Protein AF-A0A0S7ZTH1-F1 (afdb_monomer_lite)

Sequence (152 aa):
MEAVSAAVFEFLFKYRPVVFERGELIFGMPWPAYVLVPIGLILIATPLLGYVRVTGRVGNLDRVVLAGLRFLALVIVLFCLAQPILVLATVVPQENFLGILIDDSRSMRIADDGRSRSDFIREKFGPEGSELLAGLAIGSAPRRAGRFHRRR

pLDDT: mean 72.23, std 9.82, range [45.12, 89.88]

Structure (mmCIF, N/CA/C/O backbone):
data_AF-A0A0S7ZTH1-F1
#
_entry.id   AF-A0A0S7ZTH1-F1
#
loop_
_atom_site.group_PDB
_atom_site.id
_atom_site.type_symbol
_atom_site.label_atom_id
_atom_site.label_alt_id
_atom_site.label_comp_id
_atom_site.label_asym_id
_atom_site.label_entity_id
_atom_site.label_seq_id
_atom_site.pdbx_PDB_ins_code
_atom_site.Cartn_x
_atom_site.Cartn_y
_atom_site.Cartn_z
_atom_site.occupancy
_atom_site.B_iso_or_equiv
_atom_site.auth_seq_id
_atom_site.auth_comp_id
_atom_site.auth_asym_id
_atom_site.auth_atom_id
_atom_site.pdbx_PDB_model_num
ATOM 1 N N . MET A 1 1 ? 1.511 -19.879 -23.511 1.00 63.16 1 MET A N 1
ATOM 2 C CA . MET A 1 1 ? 2.022 -18.532 -23.167 1.00 63.16 1 MET A CA 1
ATOM 3 C C . MET A 1 1 ? 1.614 -18.125 -21.757 1.00 63.16 1 MET A C 1
ATOM 5 O O . MET A 1 1 ? 2.515 -17.811 -20.998 1.00 63.16 1 MET A O 1
ATOM 9 N N . GLU A 1 2 ? 0.341 -18.265 -21.372 1.00 67.06 2 GLU A N 1
ATOM 10 C CA . GLU A 1 2 ? -0.184 -17.999 -20.010 1.00 67.06 2 GLU A CA 1
ATOM 11 C C . GLU A 1 2 ? 0.620 -18.628 -18.852 1.00 67.06 2 GLU A C 1
ATOM 13 O O . GLU A 1 2 ? 0.924 -17.978 -17.859 1.00 67.06 2 GLU A O 1
ATOM 18 N N . ALA A 1 3 ? 1.028 -19.896 -18.978 1.00 75.00 3 ALA A N 1
ATOM 19 C CA . ALA A 1 3 ? 1.797 -20.565 -17.922 1.00 75.00 3 ALA A CA 1
ATOM 20 C C . ALA A 1 3 ? 3.226 -20.006 -17.771 1.00 75.00 3 ALA A C 1
ATOM 22 O O . ALA A 1 3 ? 3.765 -19.950 -16.670 1.00 75.00 3 ALA A O 1
ATOM 23 N N . VAL A 1 4 ? 3.835 -19.572 -18.880 1.00 79.75 4 VAL A N 1
ATOM 24 C CA . VAL A 1 4 ? 5.185 -18.993 -18.882 1.00 79.75 4 VAL A CA 1
ATOM 25 C C . VAL A 1 4 ? 5.145 -17.575 -18.322 1.00 79.75 4 VAL A C 1
ATOM 27 O O . VAL A 1 4 ? 5.987 -17.231 -17.498 1.00 79.75 4 VAL A O 1
ATOM 30 N N . SER A 1 5 ? 4.150 -16.767 -18.705 1.00 75.69 5 SER A N 1
ATOM 31 C CA . SER A 1 5 ? 3.959 -15.432 -18.127 1.00 75.69 5 SER A CA 1
ATOM 32 C C . SER A 1 5 ? 3.671 -15.509 -16.628 1.00 75.69 5 SER A C 1
ATOM 34 O O . SER A 1 5 ? 4.269 -14.751 -15.867 1.00 75.69 5 SER A O 1
ATOM 36 N N . ALA A 1 6 ? 2.847 -16.464 -16.187 1.00 75.88 6 ALA A N 1
ATOM 37 C CA . ALA A 1 6 ? 2.583 -16.690 -14.769 1.00 75.88 6 ALA A CA 1
ATOM 38 C C . ALA A 1 6 ? 3.850 -17.085 -13.990 1.00 75.88 6 ALA A C 1
ATOM 40 O O . ALA A 1 6 ? 4.091 -16.533 -12.921 1.00 75.88 6 ALA A O 1
ATOM 41 N N . ALA A 1 7 ? 4.689 -17.972 -14.536 1.00 78.62 7 ALA A N 1
ATOM 42 C CA . ALA A 1 7 ? 5.934 -18.396 -13.891 1.00 78.62 7 ALA A CA 1
ATOM 43 C C . ALA A 1 7 ? 6.980 -17.269 -13.812 1.00 78.62 7 ALA A C 1
ATOM 45 O O . ALA A 1 7 ? 7.633 -17.097 -12.784 1.00 78.62 7 ALA A O 1
ATOM 46 N N . VAL A 1 8 ? 7.123 -16.470 -14.875 1.00 78.69 8 VAL A N 1
ATOM 47 C CA . VAL A 1 8 ? 8.016 -15.297 -14.884 1.00 78.69 8 VAL A CA 1
ATOM 48 C C . VAL A 1 8 ? 7.539 -14.249 -13.878 1.00 78.69 8 VAL A C 1
ATOM 50 O O . VAL A 1 8 ? 8.348 -13.667 -13.155 1.00 78.69 8 VAL A O 1
ATOM 53 N N . PHE A 1 9 ? 6.228 -14.032 -13.794 1.00 77.38 9 PHE A N 1
ATOM 54 C CA . PHE A 1 9 ? 5.634 -13.117 -12.828 1.00 77.38 9 PHE A CA 1
ATOM 55 C C . PHE A 1 9 ? 5.827 -13.611 -11.388 1.00 77.38 9 PHE A C 1
ATOM 57 O O . PHE A 1 9 ? 6.279 -12.853 -10.534 1.00 77.38 9 PHE A O 1
ATOM 64 N N . GLU A 1 10 ? 5.565 -14.892 -11.124 1.00 78.12 10 GLU A N 1
ATOM 65 C CA . GLU A 1 10 ? 5.779 -15.511 -9.812 1.00 78.12 10 GLU A CA 1
ATOM 66 C C . GLU A 1 10 ? 7.255 -15.461 -9.397 1.00 78.12 10 GLU A C 1
ATOM 68 O O . GLU A 1 10 ? 7.553 -15.207 -8.235 1.00 78.12 10 GLU A O 1
ATOM 73 N N . PHE A 1 11 ? 8.190 -15.611 -10.336 1.00 80.38 11 PHE A N 1
ATOM 74 C CA . PHE A 1 11 ? 9.618 -15.455 -10.064 1.00 80.38 11 PHE A CA 1
ATOM 75 C C . PHE A 1 11 ? 9.997 -14.011 -9.691 1.00 80.38 11 PHE A C 1
ATOM 77 O O . PHE A 1 11 ? 10.699 -13.797 -8.704 1.00 80.38 11 PHE A O 1
ATOM 84 N N . LEU A 1 12 ? 9.526 -13.019 -10.455 1.00 76.88 12 LEU A N 1
ATOM 85 C CA . LEU A 1 12 ? 9.856 -11.603 -10.236 1.00 76.88 12 LEU A CA 1
ATOM 86 C C . LEU A 1 12 ? 9.205 -11.033 -8.973 1.00 76.88 12 LEU A C 1
ATOM 88 O O . LEU A 1 12 ? 9.833 -10.276 -8.235 1.00 76.88 12 LEU A O 1
ATOM 92 N N . PHE A 1 13 ? 7.946 -11.388 -8.734 1.00 76.25 13 PHE A N 1
ATOM 93 C CA . PHE A 1 13 ? 7.133 -10.820 -7.663 1.00 76.25 13 PHE A CA 1
ATOM 94 C C . PHE A 1 13 ? 7.005 -11.740 -6.451 1.00 76.25 13 PHE A C 1
ATOM 96 O O . PHE A 1 13 ? 6.419 -11.334 -5.453 1.00 76.25 13 PHE A O 1
ATOM 103 N N . LYS A 1 14 ? 7.547 -12.963 -6.513 1.00 75.12 14 LYS A N 1
ATOM 104 C CA . LYS A 1 14 ? 7.515 -13.989 -5.453 1.00 75.12 14 LYS A CA 1
ATOM 105 C C . LYS A 1 14 ? 6.110 -14.458 -5.037 1.00 75.12 14 LYS A C 1
ATOM 107 O O . LYS A 1 14 ? 5.982 -15.328 -4.180 1.00 75.12 14 LYS A O 1
ATOM 112 N N . TYR A 1 15 ? 5.062 -13.917 -5.653 1.00 71.31 15 TYR A N 1
ATOM 113 C CA . TYR A 1 15 ? 3.662 -14.211 -5.369 1.00 71.31 15 TYR A CA 1
ATOM 114 C C . TYR A 1 15 ? 2.918 -14.553 -6.655 1.00 71.31 15 TYR A C 1
ATOM 116 O O . TYR A 1 15 ? 3.221 -14.042 -7.734 1.00 71.31 15 TYR A O 1
ATOM 124 N N . ARG A 1 16 ? 1.895 -15.400 -6.526 1.00 75.25 16 ARG A N 1
ATOM 125 C CA . ARG A 1 16 ? 1.038 -15.767 -7.653 1.00 75.25 16 ARG A CA 1
ATOM 126 C C . ARG A 1 16 ? 0.241 -14.560 -8.161 1.00 75.25 16 ARG A C 1
ATOM 128 O O . ARG A 1 16 ? -0.249 -13.786 -7.339 1.00 75.25 16 ARG A O 1
ATOM 135 N N . PRO A 1 17 ? 0.007 -14.443 -9.480 1.00 69.88 17 PRO A N 1
ATOM 136 C CA . PRO A 1 17 ? -0.775 -13.347 -10.063 1.00 69.88 17 PRO A CA 1
ATOM 137 C C . PRO A 1 17 ? -2.199 -13.240 -9.485 1.00 69.88 17 PRO A C 1
ATOM 139 O O . PRO A 1 17 ? -2.685 -12.138 -9.261 1.00 69.88 17 PRO A O 1
ATOM 142 N N . VAL A 1 18 ? -2.813 -14.363 -9.090 1.00 71.00 18 VAL A N 1
ATOM 143 C CA . VAL A 1 18 ? -4.113 -14.402 -8.380 1.00 71.00 18 VAL A CA 1
ATOM 144 C C . VAL A 1 18 ? -4.122 -13.584 -7.077 1.00 71.00 18 VAL A C 1
ATOM 146 O O . VAL A 1 18 ? -5.168 -13.098 -6.651 1.00 71.00 18 VAL A O 1
ATOM 149 N N . VAL A 1 19 ? -2.971 -13.414 -6.420 1.00 66.44 19 VAL A N 1
ATOM 150 C CA . VAL A 1 19 ? -2.854 -12.600 -5.199 1.00 66.44 19 VAL A CA 1
ATOM 151 C C . VAL A 1 19 ? -2.951 -11.105 -5.526 1.00 66.44 19 VAL A C 1
ATOM 153 O O . VAL A 1 19 ? -3.506 -10.341 -4.740 1.00 66.44 19 VAL A O 1
ATOM 156 N N . PHE A 1 20 ? -2.478 -10.698 -6.706 1.00 65.81 20 PHE A N 1
ATOM 157 C CA . PHE A 1 20 ? -2.585 -9.326 -7.201 1.00 65.81 20 PHE A CA 1
ATOM 158 C C . PHE A 1 20 ? -4.001 -8.989 -7.676 1.00 65.81 20 PHE A C 1
ATOM 160 O O . PHE A 1 20 ? -4.414 -7.847 -7.535 1.00 65.81 20 PHE A O 1
ATOM 167 N N . GLU A 1 21 ? -4.770 -9.969 -8.161 1.00 68.75 21 GLU A N 1
ATOM 168 C CA . GLU A 1 21 ? -6.183 -9.772 -8.535 1.00 68.75 21 GLU A CA 1
ATOM 169 C C . GLU A 1 21 ? -7.088 -9.470 -7.332 1.00 68.75 21 GLU A C 1
ATOM 171 O O . GLU A 1 21 ? -8.122 -8.822 -7.477 1.00 68.75 21 GLU A O 1
ATOM 176 N N . ARG A 1 22 ? -6.712 -9.947 -6.139 1.00 65.25 22 ARG A N 1
ATOM 177 C CA . ARG A 1 22 ? -7.460 -9.721 -4.890 1.00 65.25 22 ARG A CA 1
ATOM 178 C C . ARG A 1 22 ? -6.912 -8.573 -4.045 1.00 65.25 22 ARG A C 1
ATOM 180 O O . ARG A 1 22 ? -7.555 -8.186 -3.071 1.00 65.25 22 ARG A O 1
ATOM 187 N N . GLY A 1 23 ? -5.714 -8.092 -4.359 1.00 68.00 23 GLY A N 1
ATOM 188 C CA . GLY A 1 23 ? -5.068 -6.999 -3.648 1.00 68.00 23 GLY A CA 1
ATOM 189 C C . GLY A 1 23 ? -5.359 -5.654 -4.303 1.00 68.00 23 GLY A C 1
ATOM 190 O O . GLY A 1 23 ? -5.532 -5.560 -5.514 1.00 68.00 23 GLY A O 1
ATOM 191 N N . GLU A 1 24 ? -5.380 -4.593 -3.506 1.00 73.12 24 GLU A N 1
ATOM 192 C CA . GLU A 1 24 ? -5.414 -3.224 -4.015 1.00 73.12 24 GLU A CA 1
ATOM 193 C C . GLU A 1 24 ? -3.976 -2.700 -4.100 1.00 73.12 24 GLU A C 1
ATOM 195 O O . GLU A 1 24 ? -3.237 -2.707 -3.110 1.00 73.12 24 GLU A O 1
ATOM 200 N N . LEU A 1 25 ? -3.555 -2.275 -5.295 1.00 74.06 25 LEU A N 1
ATOM 201 C CA . LEU A 1 25 ? -2.277 -1.592 -5.484 1.00 74.06 25 LEU A CA 1
ATOM 202 C C . LEU A 1 25 ? -2.432 -0.137 -5.053 1.00 74.06 25 LEU A C 1
ATOM 204 O O . LEU A 1 25 ? -3.057 0.665 -5.746 1.00 74.06 25 LEU A O 1
ATOM 208 N N . ILE A 1 26 ? -1.824 0.204 -3.924 1.00 77.12 26 ILE A N 1
ATOM 209 C CA . ILE A 1 26 ? -1.742 1.580 -3.446 1.00 77.12 26 ILE A CA 1
ATOM 210 C C . ILE A 1 26 ? -0.302 2.069 -3.552 1.00 77.12 26 ILE A C 1
ATOM 212 O O . ILE A 1 26 ? 0.654 1.317 -3.372 1.00 77.12 26 ILE A O 1
ATOM 216 N N . PHE A 1 27 ? -0.131 3.357 -3.813 1.00 75.62 27 PHE A N 1
ATOM 217 C CA . PHE A 1 27 ? 1.178 3.993 -3.750 1.00 75.62 27 PHE A CA 1
ATOM 218 C C . PHE A 1 27 ? 1.315 4.632 -2.374 1.00 75.62 27 PHE A C 1
ATOM 220 O O . PHE A 1 27 ? 0.589 5.570 -2.045 1.00 75.62 27 PHE A O 1
ATOM 227 N N . GLY A 1 28 ? 2.234 4.115 -1.555 1.00 66.94 28 GLY A N 1
ATOM 228 C CA . GLY A 1 28 ? 2.490 4.609 -0.195 1.00 66.94 28 GLY A CA 1
ATOM 229 C C . GLY A 1 28 ? 3.175 5.977 -0.147 1.00 66.94 28 GLY A C 1
ATOM 230 O O . GLY A 1 28 ? 3.573 6.436 0.921 1.00 66.94 28 GLY A O 1
ATOM 231 N N . MET A 1 29 ? 3.351 6.619 -1.300 1.00 67.19 29 MET A N 1
ATOM 232 C CA . MET A 1 29 ? 4.164 7.808 -1.460 1.00 67.19 29 MET A CA 1
ATOM 233 C C . MET A 1 29 ? 3.500 9.049 -0.828 1.00 67.19 29 MET A C 1
ATOM 235 O O . MET A 1 29 ? 2.424 9.460 -1.260 1.00 67.19 29 MET A O 1
ATOM 239 N N . PRO A 1 30 ? 4.161 9.726 0.134 1.00 61.84 30 PRO A N 1
ATOM 240 C CA . PRO A 1 30 ? 3.693 11.003 0.683 1.00 61.84 30 PRO A CA 1
ATOM 241 C C . PRO A 1 30 ? 3.939 12.187 -0.268 1.00 61.84 30 PRO A C 1
ATOM 243 O O . PRO A 1 30 ? 3.579 13.322 0.044 1.00 61.84 30 PRO A O 1
ATOM 246 N N . TRP A 1 31 ? 4.586 11.937 -1.410 1.00 59.53 31 TRP A N 1
ATOM 247 C CA . TRP A 1 31 ? 4.929 12.953 -2.389 1.00 59.53 31 TRP A CA 1
ATOM 248 C C . TRP A 1 31 ? 3.766 13.121 -3.357 1.00 59.53 31 TRP A C 1
ATOM 250 O O . TRP A 1 31 ? 3.265 12.149 -3.921 1.00 59.53 31 TRP A O 1
ATOM 260 N N . PRO A 1 32 ? 3.325 14.351 -3.581 1.00 65.00 32 PRO A N 1
ATOM 261 C CA . PRO A 1 32 ? 2.210 14.588 -4.464 1.00 65.00 32 PRO A CA 1
ATOM 262 C C . PRO A 1 32 ? 2.619 14.354 -5.922 1.00 65.00 32 PRO A C 1
ATOM 264 O O . PRO A 1 32 ? 3.720 14.708 -6.348 1.00 65.00 32 PRO A O 1
ATOM 267 N N . ALA A 1 33 ? 1.708 13.753 -6.693 1.00 66.62 33 ALA A N 1
ATOM 268 C CA . ALA A 1 33 ? 1.935 13.282 -8.063 1.00 66.62 33 ALA A CA 1
ATOM 269 C C . ALA A 1 33 ? 2.553 14.339 -9.001 1.00 66.62 33 ALA A C 1
ATOM 271 O O . ALA A 1 33 ? 3.258 13.994 -9.948 1.00 66.62 33 ALA A O 1
ATOM 272 N N . TYR A 1 34 ? 2.365 15.627 -8.697 1.00 66.62 34 TYR A N 1
ATOM 273 C CA . TYR A 1 34 ? 2.980 16.735 -9.422 1.00 66.62 34 TYR A CA 1
ATOM 274 C C . TYR A 1 34 ? 4.514 16.778 -9.355 1.00 66.62 34 TYR A C 1
ATOM 276 O O . TYR A 1 34 ? 5.106 17.483 -10.162 1.00 66.62 34 TYR A O 1
ATOM 284 N N . VAL A 1 35 ? 5.174 16.048 -8.445 1.00 73.19 35 VAL A N 1
ATOM 285 C CA . VAL A 1 35 ? 6.646 15.904 -8.424 1.00 73.19 35 VAL A CA 1
ATOM 286 C C . VAL A 1 35 ? 7.110 14.752 -9.320 1.00 73.19 35 VAL A C 1
ATOM 288 O O . VAL A 1 35 ? 8.157 14.843 -9.954 1.00 73.19 35 VAL A O 1
ATOM 291 N N . LEU A 1 36 ? 6.318 13.685 -9.444 1.00 72.50 36 LEU A N 1
ATOM 292 C CA . LEU A 1 36 ? 6.660 12.542 -10.297 1.00 72.50 36 LEU A CA 1
ATOM 293 C C . LEU A 1 36 ? 6.528 12.872 -11.787 1.00 72.50 36 LEU A C 1
ATOM 295 O O . LEU A 1 36 ? 7.347 12.422 -12.582 1.00 72.50 36 LEU A O 1
ATOM 299 N N . VAL A 1 37 ? 5.545 13.694 -12.162 1.00 75.19 37 VAL A N 1
ATOM 300 C CA . VAL A 1 37 ? 5.337 14.148 -13.549 1.00 75.19 37 VAL A CA 1
ATOM 301 C C . VAL A 1 37 ? 6.577 14.837 -14.147 1.00 75.19 37 VAL A C 1
ATOM 303 O O . VAL A 1 37 ? 7.033 14.391 -15.201 1.00 75.19 37 VAL A O 1
ATOM 306 N N . PRO A 1 38 ? 7.178 15.871 -13.524 1.00 74.62 38 PRO A N 1
ATOM 307 C CA . PRO A 1 38 ? 8.367 16.519 -14.067 1.00 74.62 38 PRO A CA 1
ATOM 308 C C . PRO A 1 38 ? 9.583 15.594 -14.057 1.00 74.62 38 PRO A C 1
ATOM 310 O O . PRO A 1 38 ? 10.373 15.651 -14.995 1.00 74.62 38 PRO A O 1
ATOM 313 N N . ILE A 1 39 ? 9.723 14.698 -13.070 1.00 77.75 39 ILE A N 1
ATOM 314 C CA . ILE A 1 39 ? 10.800 13.701 -13.097 1.00 77.75 39 ILE A CA 1
ATOM 315 C C . ILE A 1 39 ? 10.610 12.761 -14.293 1.00 77.75 39 ILE A C 1
ATOM 317 O O . ILE A 1 39 ? 11.545 12.570 -15.063 1.00 77.75 39 ILE A O 1
ATOM 321 N N . GLY A 1 40 ? 9.397 12.251 -14.522 1.00 76.69 40 GLY A N 1
ATOM 322 C CA . GLY A 1 40 ? 9.071 11.456 -15.708 1.00 76.69 40 GLY A CA 1
ATOM 323 C C . GLY A 1 40 ? 9.381 12.196 -17.013 1.00 76.69 40 GLY A C 1
ATOM 324 O O . GLY A 1 40 ? 9.994 11.626 -17.916 1.00 76.69 40 GLY A O 1
ATOM 325 N N . LEU A 1 41 ? 9.048 13.488 -17.090 1.00 80.19 41 LEU A N 1
ATOM 326 C CA . LEU A 1 41 ? 9.339 14.324 -18.256 1.00 80.19 41 LEU A CA 1
ATOM 327 C C . LEU A 1 41 ? 10.851 14.466 -18.501 1.00 80.19 41 LEU A C 1
ATOM 329 O O . LEU A 1 41 ? 11.316 14.293 -19.628 1.00 80.19 41 LEU A O 1
ATOM 333 N N . ILE A 1 42 ? 11.630 14.725 -17.444 1.00 78.38 42 ILE A N 1
ATOM 334 C CA . ILE A 1 42 ? 13.098 14.809 -17.503 1.00 78.38 42 ILE A CA 1
ATOM 335 C C . ILE A 1 42 ? 13.684 13.469 -17.957 1.00 78.38 42 ILE A C 1
ATOM 337 O O . ILE A 1 42 ? 14.571 13.434 -18.812 1.00 78.38 42 ILE A O 1
ATOM 341 N N . LEU A 1 43 ? 13.166 12.357 -17.442 1.00 71.31 43 LEU A N 1
ATOM 342 C CA . LEU A 1 43 ? 13.635 11.018 -17.786 1.00 71.31 43 LEU A CA 1
ATOM 343 C C . LEU A 1 43 ? 13.375 10.634 -19.241 1.00 71.31 43 LEU A C 1
ATOM 345 O O . LEU A 1 43 ? 14.203 9.938 -19.819 1.00 71.31 43 LEU A O 1
ATOM 349 N N . ILE A 1 44 ? 12.276 11.100 -19.839 1.00 71.94 44 ILE A N 1
ATOM 350 C CA . ILE A 1 44 ? 12.002 10.937 -21.275 1.00 71.94 44 ILE A CA 1
ATOM 351 C C . ILE A 1 44 ? 12.909 11.864 -22.097 1.00 71.94 44 ILE A C 1
ATOM 353 O O . ILE A 1 44 ? 13.480 11.454 -23.109 1.00 71.94 44 ILE A O 1
ATOM 357 N N . ALA A 1 45 ? 13.096 13.106 -21.646 1.00 74.69 45 ALA A N 1
ATOM 358 C CA . ALA A 1 45 ? 13.896 14.098 -22.356 1.00 74.69 45 ALA A CA 1
ATOM 359 C C . ALA A 1 45 ? 15.394 13.749 -22.396 1.00 74.69 45 ALA A C 1
ATOM 361 O O . ALA A 1 45 ? 16.057 14.000 -23.399 1.00 74.69 45 ALA A O 1
ATOM 362 N N . THR A 1 46 ? 15.941 13.147 -21.337 1.00 71.81 46 THR A N 1
ATOM 363 C CA . THR A 1 46 ? 17.379 12.835 -21.222 1.00 71.81 46 THR A CA 1
ATOM 364 C C . THR A 1 46 ? 17.905 11.919 -22.348 1.00 71.81 46 THR A C 1
ATOM 366 O O . THR A 1 46 ? 18.889 12.291 -22.993 1.00 71.81 46 THR A O 1
ATOM 369 N N . PRO A 1 47 ? 17.285 10.758 -22.655 1.00 69.50 47 PRO A N 1
ATOM 370 C CA . PRO A 1 47 ? 17.692 9.913 -23.775 1.00 69.50 47 PRO A CA 1
ATOM 371 C C . PRO A 1 47 ? 17.402 10.554 -25.136 1.00 69.50 47 PRO A C 1
ATOM 373 O O . PRO A 1 47 ? 18.243 10.436 -26.021 1.00 69.50 47 PRO A O 1
ATOM 376 N N . LEU A 1 48 ? 16.285 11.274 -25.307 1.00 69.12 48 LEU A N 1
ATOM 377 C CA . LEU A 1 48 ? 15.980 11.990 -26.556 1.00 69.12 48 LEU A CA 1
ATOM 378 C C . LEU A 1 48 ? 17.050 13.044 -26.874 1.00 69.12 48 LEU A C 1
ATOM 380 O O . LEU A 1 48 ? 17.571 13.097 -27.986 1.00 69.12 48 LEU A O 1
ATOM 384 N N . LEU A 1 49 ? 17.448 13.840 -25.881 1.00 69.75 49 LEU A N 1
ATOM 385 C CA . LEU A 1 49 ? 18.501 14.846 -26.029 1.00 69.75 49 LEU A CA 1
ATOM 386 C C . LEU A 1 49 ? 19.886 14.211 -26.207 1.00 69.75 49 LEU A C 1
ATOM 388 O O . LEU A 1 49 ? 20.685 14.711 -26.998 1.00 69.75 49 LEU A O 1
ATOM 392 N N . GLY A 1 50 ? 20.173 13.109 -25.508 1.00 68.75 50 GLY A N 1
ATOM 393 C CA . GLY A 1 50 ? 21.409 12.340 -25.683 1.00 68.75 50 GLY A CA 1
ATOM 394 C C . GLY A 1 50 ? 21.521 11.707 -27.073 1.00 68.75 50 GLY A C 1
ATOM 395 O O . GLY A 1 50 ? 22.600 11.704 -27.662 1.00 68.75 50 GLY A O 1
ATOM 396 N N . TYR A 1 51 ? 20.400 11.250 -27.635 1.00 65.25 51 TYR A N 1
ATOM 397 C CA . TYR A 1 51 ? 20.318 10.698 -28.986 1.00 65.25 51 TYR A CA 1
ATOM 398 C C . TYR A 1 51 ? 20.608 11.755 -30.059 1.00 65.25 51 TYR A C 1
ATOM 400 O O . TYR A 1 51 ? 21.328 11.475 -31.016 1.00 65.25 51 TYR A O 1
ATOM 408 N N . VAL A 1 52 ? 20.106 12.981 -29.868 1.00 64.94 52 VAL A N 1
ATOM 409 C CA . VAL A 1 52 ? 20.316 14.105 -30.798 1.00 64.94 52 VAL A CA 1
ATOM 410 C C . VAL A 1 52 ? 21.722 14.713 -30.671 1.00 64.94 52 VAL A C 1
ATOM 412 O O . VAL A 1 52 ? 22.274 15.178 -31.664 1.00 64.94 52 VAL A O 1
ATOM 415 N N . ARG A 1 53 ? 22.327 14.717 -29.473 1.00 62.28 53 ARG A N 1
ATOM 416 C CA . ARG A 1 53 ? 23.608 15.413 -29.217 1.00 62.28 53 ARG A CA 1
ATOM 417 C C . ARG A 1 53 ? 24.871 14.576 -29.432 1.00 62.28 53 ARG A C 1
ATOM 419 O O . ARG A 1 53 ? 25.937 15.162 -29.596 1.00 62.28 53 ARG A O 1
ATOM 426 N N . VAL A 1 54 ? 24.804 13.244 -29.417 1.00 58.12 54 VAL A N 1
ATOM 427 C CA . VAL A 1 54 ? 26.011 12.403 -29.528 1.00 58.12 54 VAL A CA 1
ATOM 428 C C . VAL A 1 54 ? 26.337 12.089 -30.993 1.00 58.12 54 VAL A C 1
ATOM 430 O O . VAL A 1 54 ? 25.801 11.163 -31.603 1.00 58.12 54 VAL A O 1
ATOM 433 N N . THR A 1 55 ? 27.285 12.838 -31.552 1.00 56.03 55 THR A N 1
ATOM 434 C CA . THR A 1 55 ? 27.947 12.592 -32.845 1.00 56.03 55 THR A CA 1
ATOM 435 C C . THR A 1 55 ? 29.128 11.618 -32.684 1.00 56.03 55 THR A C 1
ATOM 437 O O . THR A 1 55 ? 30.280 11.954 -32.930 1.00 56.03 55 THR A O 1
ATOM 440 N N . GLY A 1 56 ? 28.864 10.389 -32.228 1.00 61.66 56 GLY A N 1
ATOM 441 C CA . GLY A 1 56 ? 29.878 9.328 -32.082 1.00 61.66 56 GLY A CA 1
ATOM 442 C C . GLY A 1 56 ? 29.698 8.193 -33.094 1.00 61.66 56 GLY A C 1
ATOM 443 O O . GLY A 1 56 ? 28.577 7.907 -33.492 1.00 61.66 56 GLY A O 1
ATOM 444 N N . ARG A 1 57 ? 30.770 7.497 -33.495 1.00 62.88 57 ARG A N 1
ATOM 445 C CA . ARG A 1 57 ? 30.797 6.396 -34.495 1.00 62.88 57 ARG A CA 1
ATOM 446 C C . ARG A 1 57 ? 30.113 5.088 -34.023 1.00 62.88 57 ARG A C 1
ATOM 448 O O . ARG A 1 57 ? 30.598 3.996 -34.278 1.00 62.88 57 ARG A O 1
ATOM 455 N N . VAL A 1 58 ? 29.017 5.207 -33.282 1.00 64.69 58 VAL A N 1
ATOM 456 C CA . VAL A 1 58 ? 28.206 4.121 -32.724 1.00 64.69 58 VAL A CA 1
ATOM 457 C C . VAL A 1 58 ? 26.941 4.005 -33.569 1.00 64.69 58 VAL A C 1
ATOM 459 O O . VAL A 1 58 ? 26.300 5.030 -33.830 1.00 64.69 58 VAL A O 1
ATOM 462 N N . GLY A 1 59 ? 26.602 2.792 -34.013 1.00 72.19 59 GLY A N 1
ATOM 463 C CA . GLY A 1 59 ? 25.453 2.540 -34.883 1.00 72.19 59 GLY A CA 1
ATOM 464 C C . GLY A 1 59 ? 24.133 2.996 -34.256 1.00 72.19 59 GLY A C 1
ATOM 465 O O . GLY A 1 59 ? 23.971 2.989 -33.036 1.00 72.19 59 GLY A O 1
ATOM 466 N N . ASN A 1 60 ? 23.169 3.396 -35.089 1.00 72.44 60 ASN A N 1
ATOM 467 C CA . ASN A 1 60 ? 21.881 3.920 -34.613 1.00 72.44 60 ASN A CA 1
ATOM 468 C C . ASN A 1 60 ? 21.130 2.929 -33.704 1.00 72.44 60 ASN A C 1
ATOM 470 O O . ASN A 1 60 ? 20.439 3.370 -32.788 1.00 72.44 60 ASN A O 1
ATOM 474 N N . LEU A 1 61 ? 21.296 1.617 -33.919 1.00 76.69 61 LEU A N 1
ATOM 475 C CA . LEU A 1 61 ? 20.686 0.565 -33.099 1.00 76.69 61 LEU A CA 1
ATOM 476 C C . LEU A 1 61 ? 21.255 0.530 -31.678 1.00 76.69 61 LEU A C 1
ATOM 478 O O . LEU A 1 61 ? 20.487 0.603 -30.723 1.00 76.69 61 LEU A O 1
ATOM 482 N N . ASP A 1 62 ? 22.578 0.516 -31.523 1.00 76.94 62 ASP A N 1
ATOM 483 C CA . ASP A 1 62 ? 23.226 0.488 -30.204 1.00 76.94 62 ASP A CA 1
ATOM 484 C C . ASP A 1 62 ? 22.844 1.713 -29.368 1.00 76.94 62 ASP A C 1
ATOM 486 O O . ASP A 1 62 ? 22.631 1.622 -28.159 1.00 76.94 62 ASP A O 1
ATOM 490 N N . ARG A 1 63 ? 22.681 2.870 -30.021 1.00 73.69 63 ARG A N 1
ATOM 491 C CA . ARG A 1 63 ? 22.215 4.093 -29.358 1.00 73.69 63 ARG A CA 1
ATOM 492 C C . ARG A 1 63 ? 20.790 3.960 -28.833 1.00 73.69 63 ARG A C 1
ATOM 494 O O . ARG A 1 63 ? 20.536 4.364 -27.700 1.00 73.69 63 ARG A O 1
ATOM 501 N N . VAL A 1 64 ? 19.872 3.408 -29.630 1.00 76.44 64 VAL A N 1
ATOM 502 C CA . VAL A 1 64 ? 18.482 3.171 -29.201 1.00 76.44 64 VAL A CA 1
ATOM 503 C C . VAL A 1 64 ? 18.446 2.159 -28.060 1.00 76.44 64 VAL A C 1
ATOM 505 O O . VAL A 1 64 ? 17.752 2.386 -27.071 1.00 76.44 64 VAL A O 1
ATOM 508 N N . VAL A 1 65 ? 19.236 1.087 -28.152 1.00 81.38 65 VAL A N 1
ATOM 509 C CA . VAL A 1 65 ? 19.312 0.049 -27.115 1.00 81.38 65 VAL A CA 1
ATOM 510 C C . VAL A 1 65 ? 19.839 0.624 -25.798 1.00 81.38 65 VAL A C 1
ATOM 512 O O . VAL A 1 65 ? 19.209 0.439 -24.758 1.00 81.38 65 VAL A O 1
ATOM 515 N N . LEU A 1 66 ? 20.942 1.377 -25.822 1.00 81.25 66 LEU A N 1
ATOM 516 C CA . LEU A 1 66 ? 21.515 1.995 -24.620 1.00 81.25 66 LEU A CA 1
ATOM 517 C C . LEU A 1 66 ? 20.587 3.055 -24.013 1.00 81.25 66 LEU A C 1
ATOM 519 O O . LEU A 1 66 ? 20.440 3.119 -22.790 1.00 81.25 66 LEU A O 1
ATOM 523 N N . ALA A 1 67 ? 19.942 3.871 -24.850 1.00 79.94 67 ALA A N 1
ATOM 524 C CA . ALA A 1 67 ? 18.953 4.847 -24.404 1.00 79.94 67 ALA A CA 1
ATOM 525 C C . ALA A 1 67 ? 17.738 4.162 -23.758 1.00 79.94 67 ALA A C 1
ATOM 527 O O . ALA A 1 67 ? 17.314 4.565 -22.674 1.00 79.94 67 ALA A O 1
ATOM 528 N N . GLY A 1 68 ? 17.226 3.098 -24.383 1.00 80.25 68 GLY A N 1
ATOM 529 C CA . GLY A 1 68 ? 16.113 2.298 -23.879 1.00 80.25 68 GLY A CA 1
ATOM 530 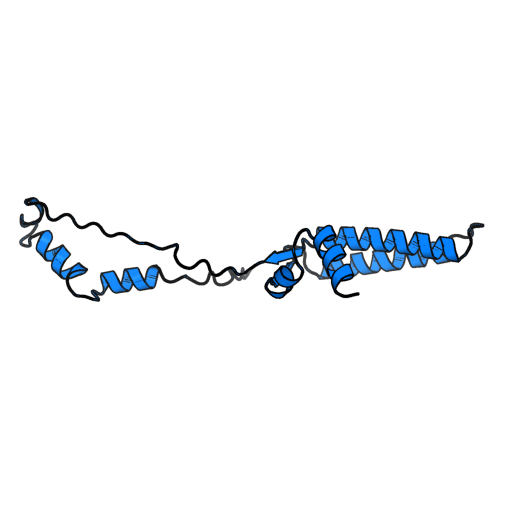C C . GLY A 1 68 ? 16.439 1.604 -22.558 1.00 80.25 68 GLY A C 1
ATOM 531 O O . GLY A 1 68 ? 15.655 1.695 -21.617 1.00 80.25 68 GLY A O 1
ATOM 532 N N . LEU A 1 69 ? 17.620 0.989 -22.439 1.00 83.31 69 LEU A N 1
ATOM 533 C CA . LEU A 1 69 ? 18.060 0.342 -21.199 1.00 83.31 69 LEU A CA 1
ATOM 534 C C . LEU A 1 69 ? 18.186 1.353 -20.052 1.00 83.31 69 LEU A C 1
ATOM 536 O O . LEU A 1 69 ? 17.750 1.090 -18.932 1.00 83.31 69 LEU A O 1
ATOM 540 N N . ARG A 1 70 ? 18.746 2.534 -20.336 1.00 81.00 70 ARG A N 1
ATOM 541 C CA . ARG A 1 70 ? 18.879 3.608 -19.345 1.00 81.00 70 ARG A CA 1
ATOM 542 C C . ARG A 1 70 ? 17.518 4.136 -18.901 1.00 81.00 70 ARG A C 1
ATOM 544 O O . ARG A 1 70 ? 17.310 4.348 -17.710 1.00 81.00 70 ARG A O 1
ATOM 551 N N . PHE A 1 71 ? 16.599 4.321 -19.846 1.00 80.62 71 PHE A N 1
ATOM 552 C CA . PHE A 1 71 ? 15.225 4.713 -19.553 1.00 80.62 71 PHE A CA 1
ATOM 553 C C . PHE A 1 71 ? 14.520 3.665 -18.685 1.00 80.62 71 PHE A C 1
ATOM 555 O O . PHE A 1 71 ? 13.953 4.012 -17.652 1.00 80.62 71 PHE A O 1
ATOM 562 N N . LEU A 1 72 ? 14.629 2.384 -19.045 1.00 82.25 72 LEU A N 1
ATOM 563 C CA . LEU A 1 72 ? 14.042 1.277 -18.293 1.00 82.25 72 LEU A CA 1
ATOM 564 C C . LEU A 1 72 ? 14.560 1.229 -16.850 1.00 82.25 72 LEU A C 1
ATOM 566 O O . LEU A 1 72 ? 13.763 1.140 -15.919 1.00 82.25 72 LEU A O 1
ATOM 570 N N . ALA A 1 73 ? 15.875 1.352 -16.651 1.00 83.94 73 ALA A N 1
ATOM 571 C CA . ALA A 1 73 ? 16.469 1.392 -15.316 1.00 83.94 73 ALA A CA 1
ATOM 572 C C . ALA A 1 73 ? 15.908 2.549 -14.470 1.00 83.94 73 ALA A C 1
ATOM 574 O O . ALA A 1 73 ? 15.589 2.364 -13.297 1.00 83.94 73 ALA A O 1
ATOM 575 N N . LEU A 1 74 ? 15.738 3.733 -15.064 1.00 79.38 74 LEU A N 1
ATOM 576 C CA . LEU A 1 74 ? 15.195 4.899 -14.366 1.00 79.38 74 LEU A CA 1
ATOM 577 C C . LEU A 1 74 ? 13.708 4.737 -14.033 1.00 79.38 74 LEU A C 1
ATOM 579 O O . LEU A 1 74 ? 13.298 5.090 -12.928 1.00 79.38 74 LEU A O 1
ATOM 583 N N . VAL A 1 75 ? 12.914 4.162 -14.940 1.00 80.31 75 VAL A N 1
ATOM 584 C CA . VAL A 1 75 ? 11.507 3.820 -14.677 1.00 80.31 75 VAL A CA 1
ATOM 585 C C . VAL A 1 75 ? 11.396 2.839 -13.513 1.00 80.31 75 VAL A C 1
ATOM 587 O O . VAL A 1 75 ? 10.568 3.050 -12.632 1.00 80.31 75 VAL A O 1
ATOM 590 N N . ILE A 1 76 ? 12.252 1.814 -13.463 1.00 83.69 76 ILE A N 1
ATOM 591 C CA . ILE A 1 76 ? 12.287 0.860 -12.346 1.00 83.69 76 ILE A CA 1
ATOM 592 C C . ILE A 1 76 ? 12.597 1.583 -11.034 1.00 83.69 76 ILE A C 1
ATOM 594 O O . ILE A 1 76 ? 11.893 1.385 -10.049 1.00 83.69 76 ILE A O 1
ATOM 598 N N . VAL A 1 77 ? 13.609 2.456 -11.015 1.00 82.56 77 VAL A N 1
ATOM 599 C CA . VAL A 1 77 ? 13.957 3.228 -9.812 1.00 82.56 77 VAL A CA 1
ATOM 600 C C . VAL A 1 77 ? 12.794 4.110 -9.365 1.00 82.56 77 VAL A C 1
ATOM 602 O O . VAL A 1 77 ? 12.467 4.110 -8.181 1.00 82.56 77 VAL A O 1
ATOM 605 N N . LEU A 1 78 ? 12.138 4.823 -10.284 1.00 79.19 78 LEU A N 1
ATOM 606 C CA . LEU A 1 78 ? 10.963 5.630 -9.949 1.00 79.19 78 LEU A CA 1
ATOM 607 C C . LEU A 1 78 ? 9.810 4.796 -9.419 1.00 79.19 78 LEU A C 1
ATOM 609 O O . LEU A 1 78 ? 9.164 5.202 -8.457 1.00 79.19 78 LEU A O 1
ATOM 613 N N . PHE A 1 79 ? 9.553 3.653 -10.045 1.00 81.25 79 PHE A N 1
ATOM 614 C CA . PHE A 1 79 ? 8.518 2.738 -9.605 1.00 81.25 79 PHE A CA 1
ATOM 615 C C . PHE A 1 79 ? 8.809 2.250 -8.186 1.00 81.25 79 PHE A C 1
ATOM 617 O O . PHE A 1 79 ? 7.938 2.346 -7.332 1.00 81.25 79 PHE A O 1
ATOM 624 N N . CYS A 1 80 ? 10.043 1.837 -7.890 1.00 82.56 80 CYS A N 1
ATOM 625 C CA . CYS A 1 80 ? 10.454 1.476 -6.533 1.00 82.56 80 CYS A CA 1
ATOM 626 C C . CYS A 1 80 ? 10.307 2.647 -5.553 1.00 82.56 80 CYS A C 1
ATOM 628 O O . CYS A 1 80 ? 9.860 2.453 -4.423 1.00 82.56 80 CYS A O 1
ATOM 630 N N . LEU A 1 81 ? 10.651 3.865 -5.983 1.00 80.19 81 LEU A N 1
ATOM 631 C CA . LEU A 1 81 ? 10.557 5.055 -5.146 1.00 80.19 81 LEU A CA 1
ATOM 632 C C . LEU A 1 81 ? 9.102 5.404 -4.834 1.00 80.19 81 LEU A C 1
ATOM 634 O O . LEU A 1 81 ? 8.815 5.747 -3.694 1.00 80.19 81 LEU A O 1
ATOM 638 N N . ALA A 1 82 ? 8.186 5.235 -5.795 1.00 76.75 82 ALA A N 1
ATOM 639 C CA . ALA A 1 82 ? 6.744 5.432 -5.630 1.00 76.75 82 ALA A CA 1
ATOM 640 C C . ALA A 1 82 ? 6.108 4.505 -4.577 1.00 76.75 82 ALA A C 1
ATOM 642 O O . ALA A 1 82 ? 4.938 4.683 -4.234 1.00 76.75 82 ALA A O 1
ATOM 643 N N . GLN A 1 83 ? 6.885 3.558 -4.043 1.00 78.50 83 GLN A N 1
ATOM 644 C CA . GLN A 1 83 ? 6.512 2.667 -2.956 1.00 78.50 83 GLN A CA 1
ATOM 645 C C . GLN A 1 83 ? 5.187 1.946 -3.263 1.00 78.50 83 GLN A C 1
ATOM 647 O O . GLN A 1 83 ? 4.177 2.193 -2.597 1.00 78.50 83 GLN A O 1
ATOM 652 N N . PRO A 1 84 ? 5.164 1.089 -4.302 1.00 80.31 84 PRO A N 1
ATOM 653 C CA . PRO A 1 84 ? 3.999 0.296 -4.648 1.00 80.31 84 PRO A CA 1
ATOM 654 C C . PRO A 1 84 ? 3.778 -0.721 -3.530 1.00 80.31 84 PRO A C 1
ATOM 656 O O . PRO A 1 84 ? 4.635 -1.560 -3.247 1.00 80.31 84 PRO A O 1
ATOM 659 N N . ILE A 1 85 ? 2.636 -0.621 -2.867 1.00 78.94 85 ILE A N 1
ATOM 660 C CA . ILE A 1 85 ? 2.233 -1.512 -1.785 1.00 78.94 85 ILE A CA 1
ATOM 661 C C . ILE A 1 85 ? 1.015 -2.282 -2.278 1.00 78.94 85 ILE A C 1
ATOM 663 O O . ILE A 1 85 ? 0.018 -1.693 -2.692 1.00 78.94 85 ILE A O 1
ATOM 667 N N . LEU A 1 86 ? 1.097 -3.609 -2.220 1.00 80.88 86 LEU A N 1
ATOM 668 C CA . LEU A 1 86 ? -0.047 -4.478 -2.451 1.00 80.88 86 LEU A CA 1
ATOM 669 C C . LEU A 1 86 ? -0.737 -4.728 -1.110 1.00 80.88 86 LEU A C 1
ATOM 671 O O . LEU A 1 86 ? -0.198 -5.431 -0.253 1.00 80.88 86 LEU A O 1
ATOM 675 N N . VAL A 1 87 ? -1.915 -4.140 -0.917 1.00 75.38 87 VAL A N 1
ATOM 676 C CA . VAL A 1 87 ? -2.718 -4.370 0.287 1.00 75.38 87 VAL A CA 1
ATOM 677 C C . VAL A 1 87 ? -3.698 -5.497 0.013 1.00 75.38 87 VAL A C 1
ATOM 679 O O . VAL A 1 87 ? -4.567 -5.382 -0.847 1.00 75.38 87 VAL A O 1
ATOM 682 N N . LEU A 1 88 ? -3.572 -6.590 0.762 1.00 74.62 88 LEU A N 1
ATOM 683 C CA . LEU A 1 88 ? -4.558 -7.662 0.754 1.00 74.62 88 LEU A CA 1
ATOM 684 C C . LEU A 1 88 ? -5.552 -7.398 1.880 1.00 74.62 88 LEU A C 1
ATOM 686 O O . LEU A 1 88 ? -5.193 -7.445 3.056 1.00 74.62 88 LEU A O 1
ATOM 690 N N . ALA A 1 89 ? -6.811 -7.154 1.528 1.00 61.44 89 ALA A N 1
ATOM 691 C CA . ALA A 1 89 ? -7.892 -7.129 2.500 1.00 61.44 89 ALA A CA 1
ATOM 692 C C . ALA A 1 89 ? -8.256 -8.572 2.876 1.00 61.44 89 ALA A C 1
ATOM 694 O O . ALA A 1 89 ? -9.194 -9.160 2.338 1.00 61.44 89 ALA A O 1
ATOM 695 N N . THR A 1 90 ? -7.495 -9.179 3.785 1.00 60.50 90 THR A N 1
ATOM 696 C CA . THR A 1 90 ? -7.946 -10.401 4.445 1.00 60.50 90 THR A CA 1
ATOM 697 C C . THR A 1 90 ? -8.913 -9.994 5.548 1.00 60.50 90 THR A C 1
ATOM 699 O O . THR A 1 90 ? -8.548 -9.320 6.508 1.00 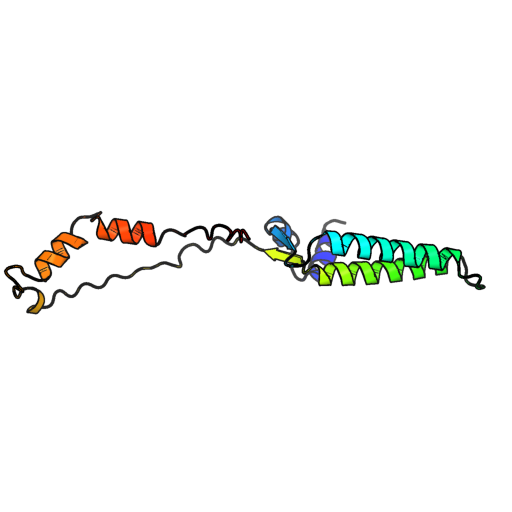60.50 90 THR A O 1
ATOM 702 N N . VAL A 1 91 ? -10.185 -10.365 5.401 1.00 54.78 91 VAL A N 1
ATOM 703 C CA . VAL A 1 91 ? -11.141 -10.280 6.507 1.00 54.78 91 VAL A CA 1
ATOM 704 C C . VAL A 1 91 ? -10.674 -11.319 7.517 1.00 54.78 91 VAL A C 1
ATOM 706 O O . VAL A 1 91 ? -10.942 -12.498 7.323 1.00 54.78 91 VAL A O 1
ATOM 709 N N . VAL A 1 92 ? -9.898 -10.918 8.525 1.00 59.00 92 VAL A N 1
ATOM 710 C CA . VAL A 1 92 ? -9.639 -11.764 9.693 1.00 59.00 92 VAL A CA 1
ATOM 711 C C . VAL A 1 92 ? -10.941 -11.757 10.487 1.00 59.00 92 VAL A C 1
ATOM 713 O O . VAL A 1 92 ? -11.287 -10.725 11.069 1.00 59.00 92 VAL A O 1
ATOM 716 N N . PRO A 1 93 ? -11.738 -12.837 10.470 1.00 54.34 93 PRO A N 1
ATOM 717 C CA . PRO A 1 93 ? -12.878 -12.918 11.356 1.00 54.34 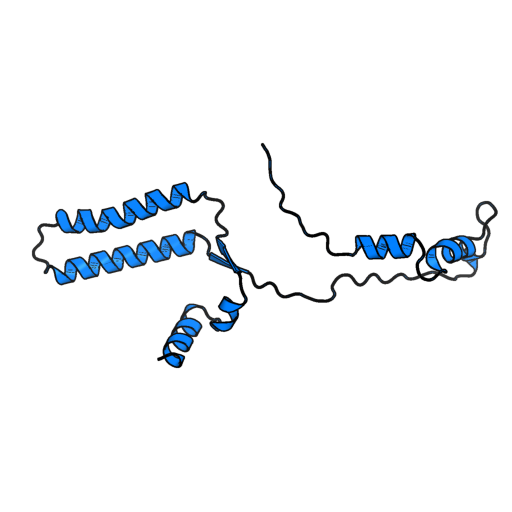93 PRO A CA 1
ATOM 718 C C . PRO A 1 93 ? -12.294 -13.145 12.757 1.00 54.34 93 PRO A C 1
ATOM 720 O O . PRO A 1 93 ? -11.476 -14.042 12.918 1.00 54.34 93 PRO A O 1
ATOM 723 N N . GLN A 1 94 ? -12.770 -12.405 13.761 1.00 56.03 94 GLN A N 1
ATOM 724 C CA . GLN A 1 94 ? -12.583 -12.703 15.196 1.00 56.03 94 GLN A CA 1
ATOM 725 C C . GLN A 1 94 ? -11.248 -12.267 15.856 1.00 56.03 94 GLN A C 1
ATOM 727 O O . GLN A 1 94 ? -10.436 -13.115 16.198 1.00 56.03 94 GLN A O 1
ATOM 732 N N . GLU A 1 95 ? -11.064 -10.977 16.185 1.00 55.91 95 GLU A N 1
ATOM 733 C CA . GLU A 1 95 ? -10.064 -10.582 17.214 1.00 55.91 95 GLU A CA 1
ATOM 734 C C . GLU A 1 95 ? -10.637 -9.900 18.469 1.00 55.91 95 GLU A C 1
ATOM 736 O O . GLU A 1 95 ? -9.928 -9.750 19.459 1.00 55.91 95 GLU A O 1
ATOM 741 N N . ASN A 1 96 ? -11.932 -9.575 18.519 1.00 60.41 96 ASN A N 1
ATOM 742 C CA . ASN A 1 96 ? -12.522 -8.959 19.713 1.00 60.41 96 ASN A CA 1
ATOM 743 C C . ASN A 1 96 ? -13.335 -9.979 20.524 1.00 60.41 96 ASN A C 1
ATOM 745 O O . ASN A 1 96 ? -14.562 -9.904 20.569 1.00 60.41 96 ASN A O 1
ATOM 749 N N . PHE A 1 97 ? -12.662 -10.939 21.169 1.00 67.31 97 PHE A N 1
ATOM 750 C CA . PHE A 1 97 ? -13.296 -11.797 22.178 1.00 67.31 97 PHE A CA 1
ATOM 751 C C . PHE A 1 97 ? -13.220 -11.120 23.553 1.00 67.31 97 PHE A C 1
ATOM 753 O O . PHE A 1 97 ? -12.160 -11.067 24.174 1.00 67.31 97 PHE A O 1
ATOM 760 N N . LEU A 1 98 ? -14.345 -10.583 24.031 1.00 76.19 98 LEU A N 1
ATOM 761 C CA . LEU A 1 98 ? -14.456 -10.010 25.372 1.00 76.19 98 LEU A CA 1
ATOM 762 C C . LEU A 1 98 ? -15.020 -11.064 26.333 1.00 76.19 98 LEU A C 1
ATOM 764 O O . LEU A 1 98 ? -16.229 -11.277 26.392 1.00 76.19 98 LEU A O 1
ATOM 768 N N . GLY A 1 99 ? -14.144 -11.721 27.092 1.00 81.38 99 GLY A N 1
ATOM 769 C CA . GLY A 1 99 ? -14.555 -12.589 28.195 1.00 81.38 99 GLY A CA 1
ATOM 770 C C . GLY A 1 99 ? -14.937 -11.761 29.424 1.00 81.38 99 GLY A C 1
ATOM 771 O O . GLY A 1 99 ? -14.111 -11.007 29.932 1.00 81.38 99 GLY A O 1
ATOM 772 N N . ILE A 1 100 ? -16.170 -11.905 29.915 1.00 80.75 100 ILE A N 1
ATOM 773 C CA . ILE A 1 100 ? -16.638 -11.269 31.157 1.00 80.75 100 ILE A CA 1
ATOM 774 C C . ILE A 1 100 ? -16.725 -12.351 32.234 1.00 80.75 100 ILE A C 1
ATOM 776 O O . ILE A 1 100 ? -17.521 -13.280 32.112 1.00 80.75 100 ILE A O 1
ATOM 780 N N . LEU A 1 101 ? -15.906 -12.237 33.282 1.00 86.56 101 LEU A N 1
ATOM 781 C CA . LEU A 1 101 ? -15.959 -13.117 34.449 1.00 86.56 101 LEU A CA 1
ATOM 782 C C . LEU A 1 101 ? -16.658 -12.387 35.598 1.00 86.56 101 LEU A C 1
ATOM 784 O O . LEU A 1 101 ? -16.217 -11.318 36.014 1.00 86.56 101 LEU A O 1
ATOM 788 N N . ILE A 1 102 ? -17.746 -12.968 36.096 1.00 85.31 102 ILE A N 1
ATOM 789 C CA . ILE A 1 102 ? -18.537 -12.413 37.196 1.00 85.31 102 ILE A CA 1
ATOM 790 C C . ILE A 1 102 ? -18.217 -13.199 38.467 1.00 85.31 102 ILE A C 1
ATOM 792 O O . ILE A 1 102 ? -18.354 -14.420 38.487 1.00 85.31 102 ILE A O 1
ATOM 796 N N . ASP A 1 103 ? -17.804 -12.497 39.523 1.00 85.56 103 ASP A N 1
ATOM 797 C CA . ASP A 1 103 ? -17.644 -13.092 40.851 1.00 85.56 103 ASP A CA 1
ATOM 798 C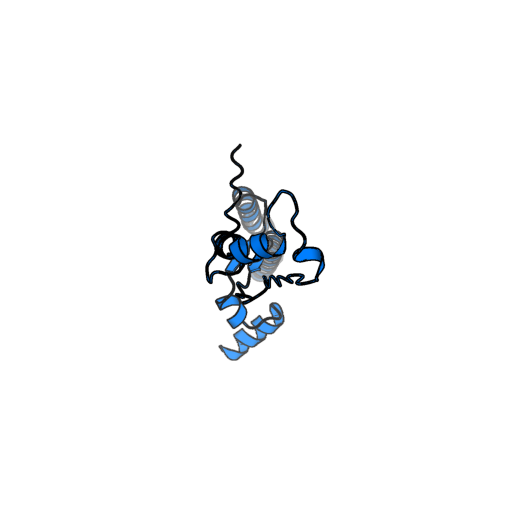 C . ASP A 1 103 ? -19.016 -13.264 41.532 1.00 85.56 103 ASP A C 1
ATOM 800 O O . ASP A 1 103 ? -19.778 -12.304 41.650 1.00 85.56 103 ASP A O 1
ATOM 804 N N . ASP A 1 104 ? -19.319 -14.483 41.990 1.00 86.38 104 ASP A N 1
ATOM 805 C CA . ASP A 1 104 ? -20.539 -14.849 42.740 1.00 86.38 104 ASP A CA 1
ATOM 806 C C . ASP A 1 104 ? -20.205 -15.292 44.178 1.00 86.38 104 ASP A C 1
ATOM 808 O O . ASP A 1 104 ? -20.859 -16.138 44.794 1.00 86.38 104 ASP A O 1
ATOM 812 N N . SER A 1 105 ? -19.122 -14.749 44.734 1.00 89.88 105 SER A N 1
ATOM 813 C CA . SER A 1 105 ? -18.706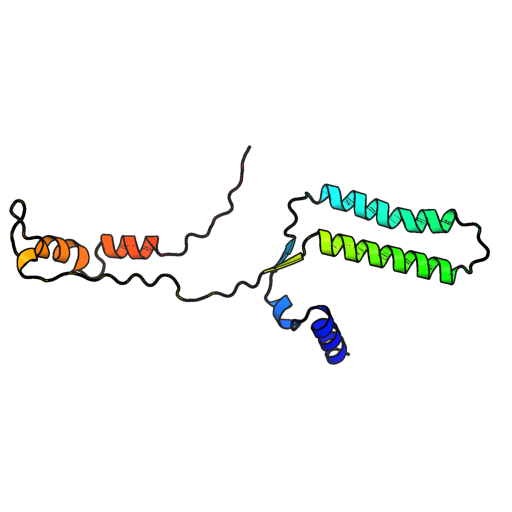 -15.032 46.102 1.00 89.88 105 SER A CA 1
ATOM 814 C C . SER A 1 105 ? -19.744 -14.584 47.147 1.00 89.88 105 SER A C 1
ATOM 816 O O . SER A 1 105 ? -20.543 -13.668 46.953 1.00 89.88 105 SER A O 1
ATOM 818 N N . ARG A 1 106 ? -19.712 -15.200 48.340 1.00 83.62 106 ARG A N 1
ATOM 819 C CA . ARG A 1 106 ? -20.647 -14.881 49.443 1.00 83.62 106 ARG A CA 1
ATOM 820 C C . ARG A 1 106 ? -20.615 -13.408 49.872 1.00 83.62 106 ARG A C 1
ATOM 822 O O . ARG A 1 106 ? -21.632 -12.900 50.333 1.00 83.62 106 ARG A O 1
ATOM 829 N N . SER A 1 107 ? -19.487 -12.720 49.705 1.00 82.12 107 SER A N 1
ATOM 830 C CA . SER A 1 107 ? -19.346 -11.285 49.986 1.00 82.12 107 SER A CA 1
ATOM 831 C C . SER A 1 107 ? -20.141 -10.395 49.031 1.00 82.12 107 SER A C 1
ATOM 833 O O . SER A 1 107 ? -20.526 -9.293 49.418 1.00 82.12 107 SER A O 1
ATOM 835 N N . MET A 1 108 ? -20.454 -10.868 47.821 1.00 84.88 108 MET A N 1
ATOM 836 C CA . MET A 1 108 ? -21.278 -10.125 46.859 1.00 84.88 108 MET A CA 1
ATOM 837 C C . MET A 1 108 ? -22.736 -9.989 47.311 1.00 84.88 108 MET A C 1
ATOM 839 O O . MET A 1 108 ? -23.422 -9.054 46.902 1.00 84.88 108 MET A O 1
ATOM 843 N N . ARG A 1 109 ? -23.191 -10.869 48.211 1.00 84.44 109 ARG A N 1
ATOM 844 C CA . ARG A 1 109 ? -24.537 -10.830 48.803 1.00 84.44 109 ARG A CA 1
ATOM 845 C C . ARG A 1 109 ? -24.663 -9.827 49.950 1.00 84.44 109 ARG A C 1
ATOM 847 O O . ARG A 1 109 ? -25.770 -9.586 50.424 1.00 84.44 109 ARG A O 1
ATOM 854 N N . ILE A 1 110 ? -23.548 -9.265 50.418 1.00 83.38 110 ILE A N 1
ATOM 855 C CA . ILE A 1 110 ? -23.549 -8.247 51.469 1.00 83.38 110 ILE A CA 1
ATOM 856 C C . ILE A 1 110 ? -24.038 -6.938 50.851 1.00 83.38 110 ILE A C 1
ATOM 858 O O . ILE A 1 110 ? -23.549 -6.520 49.798 1.00 83.38 110 ILE A O 1
ATOM 862 N N . ALA A 1 111 ? -25.020 -6.317 51.503 1.00 81.88 111 ALA A N 1
ATOM 863 C CA . ALA A 1 111 ? -25.546 -5.032 51.085 1.00 81.88 111 ALA A CA 1
ATOM 864 C C . ALA A 1 111 ? -24.495 -3.940 51.290 1.00 81.88 111 ALA A C 1
ATOM 866 O O . ALA A 1 111 ? -23.945 -3.804 52.382 1.00 81.88 111 ALA A O 1
ATOM 867 N N . ASP A 1 112 ? -24.251 -3.175 50.237 1.00 73.12 112 ASP A N 1
ATOM 868 C CA . ASP A 1 112 ? -23.503 -1.928 50.290 1.00 73.12 112 ASP A CA 1
ATOM 869 C C . ASP A 1 112 ? -24.512 -0.836 49.946 1.00 73.12 112 ASP A C 1
ATOM 871 O O . ASP A 1 112 ? -25.157 -0.899 48.900 1.00 73.12 112 ASP A O 1
ATOM 875 N N . ASP A 1 113 ? -24.735 0.096 50.869 1.00 75.88 113 ASP A N 1
ATOM 876 C CA . ASP A 1 113 ? -25.713 1.179 50.698 1.00 75.88 113 ASP A CA 1
ATOM 877 C C . ASP A 1 113 ? -27.150 0.690 50.382 1.00 75.88 113 ASP A C 1
ATOM 879 O O . ASP A 1 113 ? -27.838 1.148 49.470 1.00 75.88 113 ASP A O 1
ATOM 883 N N . GLY A 1 114 ? -27.609 -0.323 51.128 1.00 79.06 114 GLY A N 1
ATOM 884 C CA . GLY A 1 114 ? -28.992 -0.817 51.071 1.00 79.06 114 GLY A CA 1
ATOM 885 C C . GLY A 1 114 ? -29.327 -1.768 49.913 1.00 79.06 114 GLY A C 1
ATOM 886 O O . GLY A 1 114 ? -30.440 -2.295 49.882 1.00 79.06 114 GLY A O 1
ATOM 887 N N . ARG A 1 115 ? -28.390 -2.057 48.996 1.00 81.75 115 ARG A N 1
ATOM 888 C CA . ARG A 1 115 ? -28.557 -3.063 47.925 1.00 81.75 115 ARG A CA 1
ATOM 889 C C . ARG A 1 115 ? -27.389 -4.050 47.906 1.00 81.75 115 ARG A C 1
ATOM 891 O O . ARG A 1 115 ? -26.247 -3.666 48.137 1.00 81.75 115 ARG A O 1
ATOM 898 N N . SER A 1 116 ? -27.648 -5.333 47.629 1.00 85.00 116 SER A N 1
ATOM 899 C CA . SER A 1 116 ? -26.554 -6.304 47.476 1.00 85.00 116 SER A CA 1
ATOM 900 C C . SER A 1 116 ? -25.805 -6.082 46.157 1.00 85.00 116 SER A C 1
ATOM 902 O O . SER A 1 116 ? -26.409 -5.766 45.125 1.00 85.00 116 SER A O 1
ATOM 904 N N . ARG A 1 117 ? -24.476 -6.254 46.174 1.00 83.19 117 ARG A N 1
ATOM 905 C CA . ARG A 1 117 ? -23.631 -6.083 44.977 1.00 83.19 117 ARG A CA 1
ATOM 906 C C . ARG A 1 117 ? -23.983 -7.107 43.892 1.00 83.19 117 ARG A C 1
ATOM 908 O O . ARG A 1 117 ? -23.953 -6.780 42.707 1.00 83.19 117 ARG A O 1
ATOM 915 N N . SER A 1 118 ? -24.382 -8.318 44.285 1.00 84.44 118 SER A N 1
ATOM 916 C CA . SER A 1 118 ? -24.881 -9.353 43.372 1.00 84.44 118 SER A CA 1
ATOM 917 C C . SER A 1 118 ? -26.173 -8.947 42.662 1.00 84.44 118 SER A C 1
ATOM 919 O O . SER A 1 118 ? -26.328 -9.247 41.478 1.00 84.44 118 SER A O 1
ATOM 921 N N . ASP A 1 119 ? -27.077 -8.232 43.338 1.00 83.56 119 ASP A N 1
ATOM 922 C CA . ASP A 1 119 ? -28.341 -7.799 42.728 1.00 83.56 119 ASP A CA 1
ATOM 923 C C . ASP A 1 119 ? -28.106 -6.699 41.690 1.00 83.56 119 ASP A C 1
ATOM 925 O O . ASP A 1 119 ? -28.734 -6.708 40.634 1.00 83.56 119 ASP A O 1
ATOM 929 N N . PHE A 1 120 ? -27.153 -5.795 41.943 1.00 83.56 120 PHE A N 1
ATOM 930 C CA . PHE A 1 120 ? -26.735 -4.787 40.966 1.00 83.56 120 PHE A CA 1
ATOM 931 C C . PHE A 1 120 ? -26.150 -5.428 39.698 1.00 83.56 120 PHE A C 1
ATOM 933 O O . PHE A 1 120 ? -26.538 -5.073 38.585 1.00 83.56 120 PHE A O 1
ATOM 940 N N . ILE A 1 121 ? -25.251 -6.408 39.851 1.00 84.12 121 ILE A N 1
ATOM 941 C CA . ILE A 1 121 ? -24.657 -7.124 38.711 1.00 84.12 121 ILE A CA 1
ATOM 942 C C . ILE A 1 121 ? -25.734 -7.898 37.938 1.00 84.12 121 ILE A C 1
ATOM 944 O O . ILE A 1 121 ? -25.768 -7.822 36.712 1.00 84.12 121 ILE A O 1
ATOM 948 N N . ARG A 1 122 ? -26.647 -8.599 38.625 1.00 81.88 122 ARG A N 1
ATOM 949 C CA . ARG A 1 122 ? -27.750 -9.338 37.983 1.00 81.88 122 ARG A CA 1
ATOM 950 C C . ARG A 1 122 ? -28.727 -8.421 37.253 1.00 81.88 122 ARG A C 1
ATOM 952 O O . ARG A 1 122 ? -29.192 -8.786 36.182 1.00 81.88 122 ARG A O 1
ATOM 959 N N . GLU A 1 123 ? -29.007 -7.230 37.767 1.00 81.44 123 GLU A N 1
ATOM 960 C CA . GLU A 1 123 ? -29.836 -6.243 37.062 1.00 81.44 123 GLU A CA 1
ATOM 961 C C . GLU A 1 123 ? -29.148 -5.749 35.779 1.00 81.44 123 GLU A C 1
ATOM 963 O O . GLU A 1 123 ? -29.778 -5.612 34.731 1.00 81.44 123 GLU A O 1
ATOM 968 N N . LYS A 1 124 ? -27.836 -5.502 35.850 1.00 78.88 124 LYS A N 1
ATOM 969 C CA . LYS A 1 124 ? -27.053 -4.916 34.757 1.00 78.88 124 LYS A CA 1
ATOM 970 C C . LYS A 1 124 ? -26.569 -5.918 33.705 1.00 78.88 124 LYS A C 1
ATOM 972 O O . LYS A 1 124 ? -26.372 -5.510 32.563 1.00 78.88 124 LYS A O 1
ATOM 977 N N . PHE A 1 125 ? -26.393 -7.192 34.051 1.00 78.44 125 PHE A N 1
ATOM 978 C CA . PHE A 1 125 ? -25.868 -8.245 33.164 1.00 78.44 125 PHE A CA 1
ATOM 979 C C . PHE A 1 125 ? -26.790 -9.469 33.017 1.00 78.44 125 PHE A C 1
ATOM 981 O O . PHE A 1 125 ? -26.489 -10.345 32.215 1.00 78.44 125 PHE A O 1
ATOM 988 N N . GLY A 1 126 ? -27.877 -9.567 33.788 1.00 71.00 126 GLY A N 1
ATOM 989 C CA . GLY A 1 126 ? -28.746 -10.751 33.830 1.00 71.00 126 GLY A CA 1
ATOM 990 C C . GLY A 1 126 ? -29.789 -10.871 32.711 1.00 71.00 126 GLY A C 1
ATOM 991 O O . GLY A 1 126 ? -30.002 -11.991 32.252 1.00 71.00 126 GLY A O 1
ATOM 992 N N . PRO A 1 127 ? -30.457 -9.794 32.250 1.00 72.00 127 PRO A N 1
ATOM 993 C CA . PRO A 1 127 ? -31.353 -9.889 31.101 1.00 72.00 127 PRO A CA 1
ATOM 994 C C . PRO A 1 127 ? -30.546 -10.086 29.814 1.00 72.00 127 PRO A C 1
ATOM 996 O O . PRO A 1 127 ? -29.613 -9.318 29.551 1.00 72.00 127 PRO A O 1
ATOM 999 N N . GLU A 1 128 ? -30.917 -11.072 28.991 1.00 60.00 128 GLU A N 1
ATOM 1000 C CA . GLU A 1 128 ? -30.415 -11.168 27.618 1.00 60.00 128 GLU A CA 1
ATOM 1001 C C . GLU A 1 128 ? -30.669 -9.825 26.910 1.00 60.00 128 GLU A C 1
ATOM 1003 O O . GLU A 1 128 ? -31.812 -9.397 26.760 1.00 60.00 128 GLU A O 1
ATOM 1008 N N . GLY A 1 129 ? -29.597 -9.119 26.536 1.00 60.12 129 GLY A N 1
ATOM 1009 C CA . GLY A 1 129 ? -29.695 -7.810 25.881 1.00 60.12 129 GLY A CA 1
ATOM 1010 C C . GLY A 1 129 ? -29.730 -6.590 26.807 1.00 60.12 129 GLY A C 1
ATOM 1011 O O . GLY A 1 129 ? -30.248 -5.553 26.397 1.00 60.12 129 GLY A O 1
ATOM 1012 N N . SER A 1 130 ? -29.176 -6.664 28.024 1.00 71.19 130 SER A N 1
ATOM 1013 C CA . SER A 1 130 ? -29.007 -5.470 28.866 1.00 71.19 130 SER A CA 1
ATOM 1014 C C . SER A 1 130 ? -28.303 -4.328 28.110 1.00 71.19 130 SER A C 1
ATOM 1016 O O . SER A 1 130 ? -27.400 -4.564 27.306 1.00 71.19 130 SER A O 1
ATOM 1018 N N . GLU A 1 131 ? -28.683 -3.071 28.372 1.00 73.50 131 GLU A N 1
ATOM 1019 C CA . GLU A 1 131 ? -28.122 -1.901 27.668 1.00 73.50 131 GLU A CA 1
ATOM 1020 C C . GLU A 1 131 ? -26.588 -1.825 27.757 1.00 73.50 131 GLU A C 1
ATOM 1022 O O . GLU A 1 131 ? -25.929 -1.340 26.839 1.00 73.50 131 GLU A O 1
ATOM 1027 N N . LEU A 1 132 ? -26.004 -2.352 28.838 1.00 72.62 132 LEU A N 1
ATOM 1028 C CA . LEU A 1 132 ? -24.555 -2.432 29.017 1.00 72.62 132 LEU A CA 1
ATOM 1029 C C . LEU A 1 132 ? -23.920 -3.513 28.137 1.00 72.62 132 LEU A C 1
ATOM 1031 O O . LEU A 1 132 ? -22.900 -3.246 27.503 1.00 72.62 132 LEU A O 1
ATOM 1035 N N . LEU A 1 133 ? -24.522 -4.705 28.046 1.00 75.38 133 LEU A N 1
ATOM 1036 C CA . LEU A 1 133 ? -24.071 -5.754 27.125 1.00 75.38 133 LEU A CA 1
ATOM 1037 C C . LEU A 1 133 ? -24.217 -5.304 25.666 1.00 75.38 133 LEU A C 1
ATOM 1039 O O . LEU A 1 133 ? -23.298 -5.493 24.869 1.00 75.38 133 LEU A O 1
ATOM 1043 N N . ALA A 1 134 ? -25.324 -4.638 25.331 1.00 74.88 134 ALA A N 1
ATOM 1044 C CA . ALA A 1 134 ? -25.539 -4.049 24.013 1.00 74.88 134 ALA A CA 1
ATOM 1045 C C . ALA A 1 134 ? -24.523 -2.931 23.713 1.00 74.88 134 ALA A C 1
ATOM 1047 O O . ALA A 1 134 ? -23.952 -2.891 22.625 1.00 74.88 134 ALA A O 1
ATOM 1048 N N . GLY A 1 135 ? -24.220 -2.064 24.684 1.00 75.06 135 GLY A N 1
ATOM 1049 C CA . GLY A 1 135 ? -23.197 -1.024 24.553 1.00 75.06 135 GLY A CA 1
ATOM 1050 C C . GLY A 1 135 ? -21.788 -1.587 24.327 1.00 75.06 135 GLY A C 1
ATOM 1051 O O . GLY A 1 135 ? -21.042 -1.070 23.493 1.00 75.06 135 GLY A O 1
ATOM 1052 N N . LEU A 1 136 ? -21.444 -2.689 25.001 1.00 72.81 136 LEU A N 1
ATOM 1053 C CA . LEU A 1 136 ? -20.184 -3.416 24.801 1.00 72.81 136 LEU A CA 1
ATOM 1054 C C . LEU A 1 136 ? -20.132 -4.113 23.431 1.00 72.81 136 LEU A C 1
ATOM 1056 O O . LEU A 1 136 ? -19.086 -4.110 22.778 1.00 72.81 136 LEU A O 1
ATOM 1060 N N . ALA A 1 137 ? -21.257 -4.653 22.957 1.00 71.62 137 ALA A N 1
ATOM 1061 C CA . ALA A 1 137 ? -21.377 -5.258 21.628 1.00 71.62 137 ALA A CA 1
ATOM 1062 C C . ALA A 1 137 ? -21.260 -4.218 20.495 1.00 71.62 137 ALA A C 1
ATOM 1064 O O . ALA A 1 137 ? -20.647 -4.474 19.461 1.00 71.62 137 ALA A O 1
ATOM 1065 N N . ILE A 1 138 ? -21.795 -3.011 20.697 1.00 64.12 138 ILE A N 1
ATOM 1066 C CA . ILE A 1 138 ? -21.716 -1.916 19.718 1.00 64.12 138 ILE A CA 1
ATOM 1067 C C . ILE A 1 138 ? -20.320 -1.273 19.718 1.00 64.12 138 ILE A C 1
ATOM 1069 O O . ILE A 1 138 ? -19.804 -0.922 18.659 1.00 64.12 138 ILE A O 1
ATOM 1073 N N . GLY A 1 139 ? -19.676 -1.141 20.883 1.00 61.50 139 GLY A N 1
ATOM 1074 C CA . GLY A 1 139 ? -18.315 -0.601 21.003 1.00 61.50 139 GLY A CA 1
ATOM 1075 C C . GLY A 1 139 ? -17.217 -1.537 20.485 1.00 61.50 139 GLY A C 1
ATOM 1076 O O . GLY A 1 139 ? -16.150 -1.068 20.091 1.00 61.50 139 GLY A O 1
ATOM 1077 N N . SER A 1 140 ? -17.485 -2.844 20.451 1.00 59.78 140 SER A N 1
ATOM 1078 C CA . SER A 1 140 ? -16.604 -3.859 19.859 1.00 59.78 140 SER A CA 1
ATOM 1079 C C . SER A 1 140 ? -16.796 -4.024 18.350 1.00 59.78 140 SER A C 1
ATOM 1081 O O . SER A 1 140 ? -15.958 -4.662 17.702 1.00 59.78 140 SER A O 1
ATOM 1083 N N . ALA A 1 141 ? -17.839 -3.414 17.771 1.00 55.34 141 ALA A N 1
ATOM 1084 C CA . ALA A 1 141 ? -17.998 -3.339 16.329 1.00 55.34 141 ALA A CA 1
ATOM 1085 C C . ALA A 1 141 ? -16.816 -2.563 15.723 1.00 55.34 141 ALA A C 1
ATOM 1087 O O . ALA A 1 141 ? -16.403 -1.535 16.273 1.00 55.34 141 ALA A O 1
ATOM 1088 N N . PRO A 1 142 ? -16.253 -3.021 14.591 1.00 51.06 142 PRO A N 1
ATOM 1089 C CA . PRO A 1 142 ? -15.096 -2.388 13.986 1.00 51.06 142 PRO A CA 1
ATOM 1090 C C . PRO A 1 142 ? -15.447 -0.943 13.638 1.00 51.06 142 PRO A C 1
ATOM 1092 O O . PRO A 1 142 ? -16.151 -0.663 12.663 1.00 51.06 142 PRO A O 1
ATOM 1095 N N . ARG A 1 143 ? -14.935 0.001 14.435 1.00 54.22 143 ARG A N 1
ATOM 1096 C CA . ARG A 1 143 ? -14.870 1.401 14.037 1.00 54.22 143 ARG A CA 1
ATOM 1097 C C . ARG A 1 143 ? -14.033 1.422 12.771 1.00 54.22 143 ARG A C 1
ATOM 1099 O O . ARG A 1 143 ? -12.811 1.313 12.836 1.00 54.22 143 ARG A O 1
ATOM 1106 N N . ARG A 1 144 ? -14.692 1.549 11.612 1.00 52.12 144 ARG A N 1
ATOM 1107 C CA . ARG A 1 144 ? -14.033 1.970 10.374 1.00 52.12 144 ARG A CA 1
ATOM 1108 C C . ARG A 1 144 ?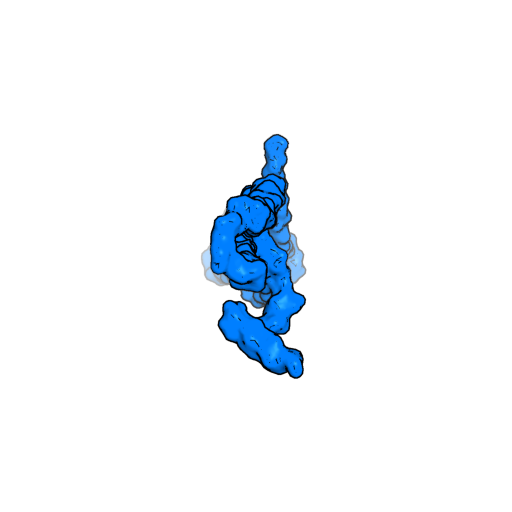 -13.166 3.159 10.761 1.00 52.12 144 ARG A C 1
ATOM 1110 O O . ARG A 1 144 ? -13.701 4.201 11.138 1.00 52.12 144 ARG A O 1
ATOM 1117 N N . ALA A 1 145 ? -11.849 2.979 10.713 1.00 51.75 145 ALA A N 1
ATOM 1118 C CA . ALA A 1 145 ? -10.887 4.056 10.831 1.00 51.75 145 ALA A CA 1
ATOM 1119 C C . ALA A 1 145 ? -11.106 4.972 9.621 1.00 51.75 145 ALA A C 1
ATOM 1121 O O . ALA A 1 145 ? -10.496 4.834 8.563 1.00 51.75 145 ALA A O 1
ATOM 1122 N N . GLY A 1 146 ? -12.098 5.849 9.747 1.00 45.12 146 GLY A N 1
ATOM 1123 C CA . GLY A 1 146 ? -12.435 6.857 8.771 1.00 45.12 146 GLY A CA 1
ATOM 1124 C C . GLY A 1 146 ? -11.294 7.851 8.735 1.00 45.12 146 GLY A C 1
ATOM 1125 O O . GLY A 1 146 ? -11.145 8.651 9.652 1.00 45.12 146 GLY A O 1
ATOM 1126 N N . ARG A 1 147 ? -10.478 7.734 7.684 1.00 54.66 147 ARG A N 1
ATOM 1127 C CA . ARG A 1 147 ? -9.762 8.810 6.993 1.00 54.66 147 ARG A CA 1
ATOM 1128 C C . ARG A 1 147 ? -9.684 10.097 7.826 1.00 54.66 147 ARG A C 1
ATOM 1130 O O . ARG A 1 147 ? -10.551 10.962 7.725 1.00 54.66 147 ARG A O 1
ATOM 1137 N N . PHE A 1 148 ? -8.604 10.234 8.597 1.00 46.09 148 PHE A N 1
ATOM 1138 C CA . PHE A 1 148 ? -8.184 11.514 9.159 1.00 46.09 148 PHE A CA 1
ATOM 1139 C C . PHE A 1 148 ? -7.899 12.473 8.000 1.00 46.09 148 PHE A C 1
ATOM 1141 O O . PHE A 1 148 ? -6.801 12.529 7.445 1.00 46.09 148 PHE A O 1
ATOM 1148 N N . HIS A 1 149 ? -8.920 13.219 7.593 1.00 50.41 149 HIS A N 1
ATOM 1149 C CA . HIS A 1 149 ? -8.753 14.386 6.752 1.00 50.41 149 HIS A CA 1
ATOM 1150 C C . HIS A 1 149 ? -8.191 15.492 7.644 1.00 50.41 149 HIS A C 1
ATOM 1152 O O . HIS A 1 149 ? -8.924 16.181 8.351 1.00 50.41 149 HIS A O 1
ATOM 1158 N N . ARG A 1 150 ? -6.860 15.631 7.637 1.00 54.56 150 ARG A N 1
ATOM 1159 C CA . ARG A 1 150 ? -6.185 16.847 8.097 1.00 54.56 150 ARG A CA 1
ATOM 1160 C C . ARG A 1 150 ? -6.670 18.001 7.220 1.00 54.56 150 ARG A C 1
ATOM 1162 O O . ARG A 1 150 ? -6.127 18.232 6.144 1.00 54.56 150 ARG A O 1
ATOM 1169 N N . ARG A 1 151 ? -7.695 18.713 7.682 1.00 51.12 151 ARG A N 1
ATOM 1170 C CA . ARG A 1 151 ? -7.908 20.102 7.284 1.00 51.12 151 ARG A CA 1
ATOM 1171 C C . ARG A 1 151 ? -6.885 20.942 8.041 1.00 51.12 151 ARG A C 1
ATOM 1173 O O . ARG A 1 151 ? -6.857 20.919 9.270 1.00 51.12 151 ARG A O 1
ATOM 1180 N N . ARG A 1 152 ? -6.004 21.589 7.287 1.00 59.19 152 ARG A N 1
ATOM 1181 C CA . ARG A 1 152 ? -5.482 22.894 7.676 1.00 59.19 152 ARG A CA 1
ATOM 1182 C C . ARG A 1 152 ? -6.431 23.944 7.124 1.00 59.19 152 ARG A C 1
ATOM 1184 O O . ARG A 1 152 ? -7.016 23.661 6.053 1.00 59.19 152 ARG A O 1
#

Secondary structure (DSSP, 8-state):
-HHHHHHHHHHHHSS-HHHHHHEEEEE---S-HHHHHHHHHHHHHHHHHHHHH---S--HHHHHHHHHHHHHHHHHHHHHHT-EEEEE------------PPP--GGGGSEETTEEHHHHHHHHHSSTT-HHHHHHHHHTS-----------

Foldseek 3Di:
DVVVVQVVCCVVVVDGVVLLVQWDWDQPDPDDCVVVVVVLVVLVVVLVVVLVPDPDPDDNVVSVVVSVVSSVVVVVVSVVNSRTDTGHPDPPPDDDDDDDDDDPDPQQQDDDPNHRNVVVCCVQPVDDDRVVVVVVVVVSPDPPPPDPPPDD

Radius of gyration: 31.54 Å; chains: 1; bounding box: 62×44×86 Å